Protein AF-A0A803J3W2-F1 (afdb_monomer)

Structure (mmCIF, N/CA/C/O backbone):
data_AF-A0A803J3W2-F1
#
_entry.id   AF-A0A803J3W2-F1
#
loop_
_atom_site.group_PDB
_atom_site.id
_atom_site.type_symbol
_atom_site.label_atom_id
_atom_site.label_alt_id
_atom_site.label_comp_id
_atom_site.label_asym_id
_atom_site.label_entity_id
_atom_site.label_seq_id
_atom_site.pdbx_PDB_ins_code
_atom_site.Cartn_x
_atom_site.Cartn_y
_atom_site.Cartn_z
_atom_site.occupancy
_atom_site.B_iso_or_equiv
_atom_site.auth_seq_id
_atom_site.auth_comp_id
_atom_site.auth_asym_id
_atom_site.auth_atom_id
_atom_site.pdbx_PDB_model_num
ATOM 1 N N . MET A 1 1 ? -8.532 -16.297 11.968 1.00 63.97 1 MET A N 1
ATOM 2 C CA . MET A 1 1 ? -8.036 -14.980 12.424 1.00 63.97 1 MET A CA 1
ATOM 3 C C . MET A 1 1 ? -7.631 -14.090 11.245 1.00 63.97 1 MET A C 1
ATOM 5 O O . MET A 1 1 ? -8.146 -12.989 11.144 1.00 63.97 1 MET A O 1
ATOM 9 N N . TRP A 1 2 ? -6.869 -14.602 10.273 1.00 88.69 2 TRP A N 1
ATOM 10 C CA . TRP A 1 2 ? -6.338 -13.840 9.125 1.00 88.69 2 TRP A CA 1
ATOM 11 C C . TRP A 1 2 ? -7.333 -13.394 8.038 1.00 88.69 2 TRP A C 1
ATOM 13 O O . TRP A 1 2 ? -7.058 -12.452 7.306 1.00 88.69 2 TRP A O 1
ATOM 23 N N . LYS A 1 3 ? -8.526 -14.002 7.950 1.00 88.94 3 LYS A N 1
ATOM 24 C CA . LYS A 1 3 ? -9.525 -13.663 6.911 1.00 88.94 3 LYS A CA 1
ATOM 25 C C . LYS A 1 3 ? -10.053 -12.221 6.972 1.00 88.94 3 LYS A C 1
ATOM 27 O O . LYS A 1 3 ? -10.643 -11.748 6.009 1.00 88.94 3 LYS A O 1
ATOM 32 N N . LYS A 1 4 ? -9.878 -11.548 8.113 1.00 91.88 4 LYS A N 1
ATOM 33 C CA . LYS A 1 4 ? -10.316 -10.163 8.349 1.00 91.88 4 LYS A CA 1
ATOM 34 C C . LYS A 1 4 ? -9.152 -9.171 8.375 1.00 91.88 4 LYS A C 1
ATOM 36 O O . LYS A 1 4 ? -9.331 -8.059 8.861 1.00 91.88 4 LYS A O 1
ATOM 41 N N . VAL A 1 5 ? -7.972 -9.586 7.920 1.00 95.56 5 VAL A N 1
ATOM 42 C CA . VAL A 1 5 ? -6.839 -8.680 7.756 1.00 95.56 5 VAL A CA 1
ATOM 43 C C . VAL A 1 5 ? -6.923 -8.053 6.372 1.00 95.56 5 VAL A C 1
ATOM 45 O O . VAL A 1 5 ? -7.124 -8.758 5.380 1.00 95.56 5 VAL A O 1
ATOM 48 N N . LEU A 1 6 ? -6.819 -6.730 6.339 1.00 96.75 6 LEU A N 1
ATOM 49 C CA . LEU A 1 6 ? -6.633 -5.955 5.126 1.00 96.75 6 LEU A CA 1
ATOM 50 C C . LEU A 1 6 ? -5.146 -5.622 5.034 1.00 96.75 6 LEU A C 1
ATOM 52 O O . LEU A 1 6 ? -4.645 -4.807 5.807 1.00 96.75 6 LEU A O 1
ATOM 56 N N . TRP A 1 7 ? -4.463 -6.313 4.133 1.00 97.25 7 TRP A N 1
ATOM 57 C CA . TRP A 1 7 ? -3.047 -6.126 3.844 1.00 97.25 7 TRP A CA 1
ATOM 58 C C . TRP A 1 7 ? -2.889 -4.946 2.908 1.00 97.25 7 TRP A C 1
ATOM 60 O O . TRP A 1 7 ? -3.699 -4.798 1.990 1.00 97.25 7 TRP A O 1
ATOM 70 N N . SER A 1 8 ? -1.870 -4.126 3.123 1.00 97.00 8 SER A N 1
ATOM 71 C CA . SER A 1 8 ? -1.558 -3.014 2.232 1.00 97.00 8 SER A CA 1
ATOM 72 C C . SER A 1 8 ? -0.063 -2.826 2.104 1.00 97.00 8 SER A C 1
ATOM 74 O O . SER A 1 8 ? 0.697 -3.274 2.963 1.00 97.00 8 SER A O 1
ATOM 76 N N . ASP A 1 9 ? 0.334 -2.208 1.001 1.00 96.25 9 ASP A N 1
ATOM 77 C CA . ASP A 1 9 ? 1.717 -1.859 0.720 1.00 96.25 9 ASP A CA 1
ATOM 78 C C . ASP A 1 9 ? 1.795 -0.909 -0.485 1.00 96.25 9 ASP A C 1
ATOM 80 O O . ASP A 1 9 ? 0.830 -0.768 -1.254 1.00 96.25 9 ASP A O 1
ATOM 84 N N . GLU A 1 10 ? 2.959 -0.289 -0.670 1.00 95.06 10 GLU A N 1
ATOM 85 C CA . GLU A 1 10 ? 3.298 0.446 -1.879 1.00 95.06 10 GLU A CA 1
ATOM 86 C C . GLU A 1 10 ? 4.300 -0.309 -2.741 1.00 95.06 10 GLU A C 1
ATOM 88 O O . GLU A 1 10 ? 5.365 -0.720 -2.293 1.00 95.06 10 GLU A O 1
ATOM 93 N N . THR A 1 11 ? 4.043 -0.360 -4.045 1.00 93.12 11 THR A N 1
ATOM 94 C CA . THR A 1 11 ? 5.005 -0.914 -4.990 1.00 93.12 11 THR A CA 1
ATOM 95 C C . THR A 1 11 ? 5.364 0.075 -6.083 1.00 93.12 11 THR A C 1
ATOM 97 O O . THR A 1 11 ? 4.526 0.798 -6.625 1.00 93.12 11 THR A O 1
ATOM 100 N N . LYS A 1 12 ? 6.646 0.084 -6.447 1.00 90.75 12 LYS A N 1
ATOM 101 C CA . LYS A 1 12 ? 7.124 0.740 -7.660 1.00 90.75 12 LYS A CA 1
ATOM 102 C C . LYS A 1 12 ? 7.092 -0.265 -8.808 1.00 90.75 12 LYS A C 1
ATOM 104 O O . LYS A 1 12 ? 7.618 -1.377 -8.687 1.00 90.75 12 LYS A O 1
ATOM 109 N N . MET A 1 13 ? 6.498 0.137 -9.924 1.00 84.94 13 MET A N 1
ATOM 110 C CA . MET A 1 13 ? 6.522 -0.617 -11.170 1.00 84.94 13 MET A CA 1
ATOM 111 C C . MET A 1 13 ? 7.181 0.227 -12.255 1.00 84.94 13 MET A C 1
ATOM 113 O O . MET A 1 13 ? 6.688 1.296 -12.618 1.00 84.94 13 MET A O 1
ATOM 117 N N . ASP A 1 14 ? 8.317 -0.247 -12.752 1.00 82.25 14 ASP A N 1
ATOM 118 C CA . ASP A 1 14 ? 9.014 0.385 -13.866 1.00 82.25 14 ASP A CA 1
ATOM 119 C C . ASP A 1 14 ? 8.297 0.022 -15.178 1.00 82.25 14 ASP A C 1
ATOM 121 O O . ASP A 1 14 ? 7.940 -1.135 -15.396 1.00 82.25 14 ASP A O 1
ATOM 125 N N . LEU A 1 15 ? 8.035 1.016 -16.034 1.00 70.12 15 LEU A N 1
ATOM 126 C CA . LEU A 1 15 ? 7.301 0.817 -17.295 1.00 70.12 15 LEU A CA 1
ATOM 127 C C . LEU A 1 15 ? 8.212 0.276 -18.404 1.00 70.12 15 LEU A C 1
ATOM 129 O O . LEU A 1 15 ? 7.769 -0.489 -19.258 1.00 70.12 15 LEU A O 1
ATOM 133 N N . PHE A 1 16 ? 9.497 0.641 -18.364 1.00 62.06 16 PHE A N 1
ATOM 134 C CA . PHE A 1 16 ? 10.529 0.075 -19.225 1.00 62.06 16 PHE A CA 1
ATOM 135 C C . PHE A 1 16 ? 11.727 -0.340 -18.381 1.00 62.06 16 PHE A C 1
ATOM 137 O O . PHE A 1 16 ? 12.315 0.465 -17.660 1.00 62.06 16 PHE A O 1
ATOM 144 N N . GLY A 1 17 ? 12.086 -1.612 -18.500 1.00 56.50 17 GLY A N 1
ATOM 145 C CA . GLY A 1 17 ? 13.118 -2.239 -17.690 1.00 56.50 17 GLY A CA 1
ATOM 146 C C . GLY A 1 17 ? 12.833 -3.725 -17.587 1.00 56.50 17 GLY A C 1
ATOM 147 O O . GLY A 1 17 ? 12.184 -4.186 -16.655 1.00 56.50 17 GLY A O 1
ATOM 148 N N . LEU A 1 18 ? 13.292 -4.494 -18.574 1.00 54.69 18 LEU A N 1
ATOM 149 C CA . LEU A 1 18 ? 13.268 -5.949 -18.485 1.00 54.69 18 LEU A CA 1
ATOM 150 C C . LEU A 1 18 ? 14.246 -6.386 -17.384 1.00 54.69 18 LEU A C 1
ATOM 152 O O . LEU A 1 18 ? 15.406 -6.667 -17.659 1.00 54.69 18 LEU A O 1
ATOM 156 N N . ASN A 1 19 ? 13.763 -6.531 -16.150 1.00 53.31 19 ASN A N 1
ATOM 157 C CA . ASN A 1 19 ? 14.416 -7.398 -15.161 1.00 53.31 19 ASN A CA 1
ATOM 158 C C . ASN A 1 19 ? 14.152 -8.889 -15.452 1.00 53.31 19 ASN A C 1
ATOM 160 O O . ASN A 1 19 ? 14.532 -9.765 -14.678 1.00 53.31 19 ASN A O 1
ATOM 164 N N . ALA A 1 20 ? 13.514 -9.210 -16.582 1.00 56.03 20 ALA A N 1
ATOM 165 C CA . ALA A 1 20 ? 13.419 -10.570 -17.077 1.00 56.03 20 ALA A CA 1
ATOM 166 C C . ALA A 1 20 ? 14.694 -10.920 -17.858 1.00 56.03 20 ALA A C 1
ATOM 168 O O . ALA A 1 20 ? 14.913 -10.429 -18.968 1.00 56.03 20 ALA A O 1
ATOM 169 N N . LYS A 1 21 ? 15.525 -11.808 -17.296 1.00 58.72 21 LYS A N 1
ATOM 170 C CA . LYS A 1 21 ? 16.616 -12.452 -18.039 1.00 58.72 21 LYS A CA 1
ATOM 171 C C . LYS A 1 21 ? 16.013 -13.196 -19.235 1.00 58.72 21 LYS A C 1
ATOM 173 O O . LYS A 1 21 ? 15.310 -14.188 -19.055 1.00 58.72 21 LYS A O 1
ATOM 178 N N . ARG A 1 22 ? 16.275 -12.722 -20.454 1.00 61.31 22 ARG A N 1
ATOM 179 C CA . ARG A 1 22 ? 15.941 -13.447 -21.686 1.00 61.31 22 ARG A CA 1
ATOM 180 C C . ARG A 1 22 ? 17.157 -14.246 -22.129 1.00 61.31 22 ARG A C 1
ATOM 182 O O . ARG A 1 22 ? 18.242 -13.695 -22.281 1.00 61.31 22 ARG A O 1
ATOM 189 N N . TYR A 1 23 ? 16.959 -15.540 -22.339 1.00 67.38 23 TYR A N 1
ATOM 190 C CA . TYR A 1 23 ? 17.968 -16.400 -22.941 1.00 67.38 23 TYR A CA 1
ATOM 191 C C . TYR A 1 23 ? 17.961 -16.196 -24.461 1.00 67.38 23 TYR A C 1
ATOM 193 O O . TYR A 1 23 ? 16.895 -16.134 -25.076 1.00 67.38 23 TYR A O 1
ATOM 201 N N . VAL A 1 24 ? 19.147 -16.062 -25.054 1.00 68.81 24 VAL A N 1
ATOM 202 C CA . VAL A 1 24 ? 19.355 -15.876 -26.497 1.00 68.81 24 VAL A CA 1
ATOM 203 C C . VAL A 1 24 ? 20.374 -16.911 -26.960 1.00 68.81 24 VAL A C 1
ATOM 205 O O . VAL A 1 24 ? 21.432 -17.053 -26.345 1.00 68.81 24 VAL A O 1
ATOM 208 N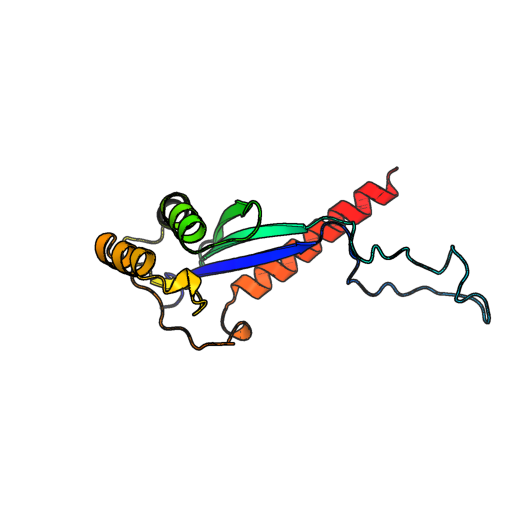 N . TRP A 1 25 ? 20.066 -17.622 -28.042 1.00 77.81 25 TRP A N 1
ATOM 209 C CA . TRP A 1 25 ? 21.008 -18.514 -28.715 1.00 77.81 25 TRP A CA 1
ATOM 210 C C . TRP A 1 25 ? 21.822 -17.700 -29.723 1.00 77.81 25 TRP A C 1
ATOM 212 O O . TRP A 1 25 ? 21.243 -16.950 -30.506 1.00 77.81 25 TRP A O 1
ATOM 222 N N . ARG A 1 26 ? 23.154 -17.824 -29.700 1.00 79.12 26 ARG A N 1
ATOM 223 C CA . ARG A 1 26 ? 24.055 -17.072 -30.589 1.00 79.12 26 ARG A CA 1
ATOM 224 C C . ARG A 1 26 ? 25.257 -17.908 -31.016 1.00 79.12 26 ARG A C 1
ATOM 226 O O . ARG A 1 26 ? 25.647 -18.836 -30.310 1.00 79.12 26 ARG A O 1
ATOM 233 N N . LYS A 1 27 ? 25.874 -17.544 -32.140 1.00 80.88 27 LYS A N 1
ATOM 234 C CA . LYS A 1 27 ? 27.140 -18.140 -32.599 1.00 80.88 27 LYS A CA 1
ATOM 235 C C . LYS A 1 27 ? 28.328 -17.554 -31.823 1.00 80.88 27 LYS A C 1
ATOM 237 O O . LYS A 1 27 ? 28.250 -16.438 -31.301 1.00 80.88 27 LYS A O 1
ATOM 242 N N . THR A 1 28 ? 29.440 -18.283 -31.752 1.00 79.69 28 THR A N 1
ATOM 243 C CA . THR A 1 28 ? 30.687 -17.806 -31.124 1.00 79.69 28 THR A CA 1
ATOM 244 C C . THR A 1 28 ? 31.101 -16.446 -31.708 1.00 79.69 28 THR A C 1
ATOM 246 O O . THR A 1 28 ? 30.947 -16.220 -32.903 1.00 79.69 28 THR A O 1
ATOM 249 N N . ASN A 1 29 ? 31.587 -15.530 -30.863 1.00 80.12 29 ASN A N 1
ATOM 250 C CA . ASN A 1 29 ? 32.003 -14.155 -31.206 1.00 80.12 29 ASN A CA 1
ATOM 251 C C . ASN A 1 29 ? 30.911 -13.159 -31.653 1.00 80.12 29 ASN A C 1
ATOM 253 O O . ASN A 1 29 ? 31.243 -12.036 -32.006 1.00 80.12 29 ASN A O 1
ATOM 257 N N . THR A 1 30 ? 29.618 -13.488 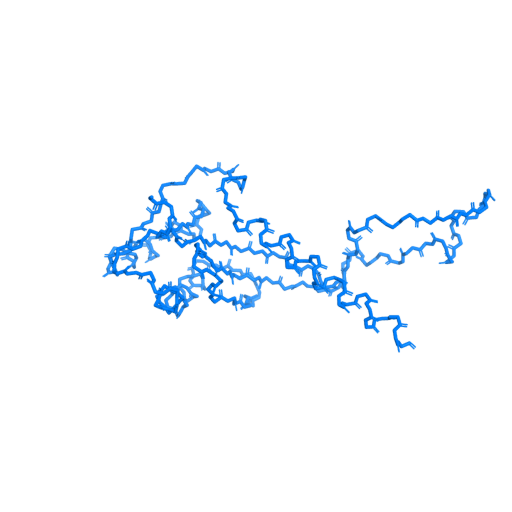-31.557 1.00 80.12 30 THR A N 1
ATOM 258 C CA . THR A 1 30 ? 28.522 -12.556 -31.937 1.00 80.12 30 THR A CA 1
ATOM 259 C C . THR A 1 30 ? 27.852 -11.854 -30.745 1.00 80.12 30 THR A C 1
ATOM 261 O O . THR A 1 30 ? 26.806 -11.228 -30.874 1.00 80.12 30 THR A O 1
ATOM 264 N N . ALA A 1 31 ? 28.443 -11.930 -29.547 1.00 74.06 31 ALA A N 1
ATOM 265 C CA . ALA A 1 31 ? 27.799 -11.517 -28.292 1.00 74.06 31 ALA A CA 1
ATOM 266 C C . ALA A 1 31 ? 27.308 -10.058 -28.247 1.00 74.06 31 ALA A C 1
ATOM 268 O O . ALA A 1 31 ? 26.365 -9.768 -27.516 1.00 74.06 31 ALA A O 1
ATOM 269 N N . HIS A 1 32 ? 27.930 -9.163 -29.016 1.00 78.12 32 HIS A N 1
ATOM 270 C CA . HIS A 1 32 ? 27.628 -7.730 -29.018 1.00 78.12 32 HIS A CA 1
ATOM 271 C C . HIS A 1 32 ? 26.840 -7.262 -30.246 1.00 78.12 32 HIS A C 1
ATOM 273 O O . HIS A 1 32 ? 26.622 -6.063 -30.399 1.00 78.12 32 HIS A O 1
ATOM 279 N N . HIS A 1 33 ? 26.410 -8.173 -31.123 1.00 77.75 33 HIS A N 1
ATOM 280 C CA . HIS A 1 33 ? 25.572 -7.787 -32.254 1.00 77.75 33 HIS A CA 1
ATOM 281 C C . HIS A 1 33 ? 24.217 -7.250 -31.762 1.00 77.75 33 HIS A C 1
ATOM 283 O O . HIS A 1 33 ? 23.673 -7.708 -30.752 1.00 77.75 33 HIS A O 1
ATOM 289 N N . SER A 1 34 ? 23.647 -6.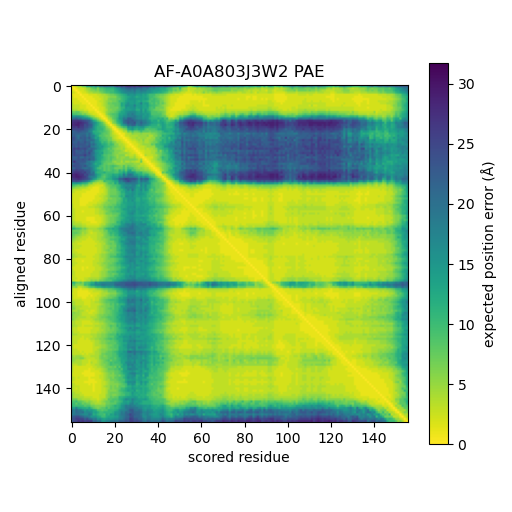285 -32.485 1.00 69.62 34 SER A N 1
ATOM 290 C CA . SER A 1 34 ? 22.355 -5.664 -32.149 1.00 69.62 34 SER A CA 1
ATOM 291 C C . SER A 1 34 ? 21.203 -6.678 -32.099 1.00 69.62 34 SER A C 1
ATOM 293 O O . SER A 1 34 ? 20.314 -6.563 -31.266 1.00 69.62 34 SER A O 1
ATOM 295 N N . GLU A 1 35 ? 21.271 -7.731 -32.911 1.00 72.19 35 GLU A N 1
ATOM 296 C CA . GLU A 1 35 ? 20.363 -8.892 -32.918 1.00 72.19 35 GLU A CA 1
ATOM 297 C C . GLU A 1 35 ? 20.445 -9.775 -31.651 1.00 72.19 35 GLU A C 1
ATOM 299 O O . GLU A 1 35 ? 19.582 -10.623 -31.415 1.00 72.19 35 GLU A O 1
ATOM 304 N N . HIS A 1 36 ? 21.479 -9.597 -30.820 1.00 72.94 36 HIS A N 1
ATOM 305 C CA . HIS A 1 36 ? 21.752 -10.399 -29.619 1.00 72.94 36 HIS A CA 1
ATOM 306 C C . HIS A 1 36 ? 21.846 -9.568 -28.336 1.00 72.94 36 HIS A C 1
ATOM 308 O O . HIS A 1 36 ? 22.093 -10.113 -27.257 1.00 72.94 36 HIS A O 1
ATOM 314 N N . THR A 1 37 ? 21.617 -8.260 -28.436 1.00 66.81 37 THR A N 1
ATOM 315 C CA . THR A 1 37 ? 21.611 -7.333 -27.307 1.00 66.81 37 THR A CA 1
ATOM 316 C C . THR A 1 37 ? 20.219 -6.735 -27.142 1.00 66.81 37 THR A C 1
ATOM 318 O O . THR A 1 37 ? 19.503 -6.486 -28.107 1.00 66.81 37 THR A O 1
ATOM 321 N N . ILE A 1 38 ? 19.795 -6.542 -25.894 1.00 62.56 38 ILE A N 1
ATOM 322 C CA . ILE A 1 38 ? 18.544 -5.848 -25.585 1.00 62.56 38 ILE A CA 1
ATOM 323 C C . ILE A 1 38 ? 18.929 -4.449 -25.111 1.00 62.56 38 ILE A C 1
ATOM 325 O O . ILE A 1 38 ? 19.670 -4.346 -24.129 1.00 62.56 38 ILE A O 1
ATOM 329 N N . PRO A 1 39 ? 18.444 -3.380 -25.761 1.00 61.94 39 PRO A N 1
ATOM 330 C CA . PRO A 1 39 ? 18.667 -2.027 -25.280 1.00 61.94 39 PRO A CA 1
ATOM 331 C C . PRO A 1 39 ? 18.121 -1.880 -23.856 1.00 61.94 39 PRO A C 1
ATOM 333 O O . PRO A 1 39 ? 16.936 -2.100 -23.604 1.00 61.94 39 PRO A O 1
ATOM 336 N N . THR A 1 40 ? 18.983 -1.514 -22.910 1.00 57.41 40 THR A N 1
ATOM 337 C CA . THR A 1 40 ? 18.578 -1.189 -21.538 1.00 57.41 40 THR A CA 1
ATOM 338 C C . THR A 1 40 ? 18.507 0.319 -21.375 1.00 57.41 40 THR A C 1
ATOM 340 O O . THR A 1 40 ? 19.516 1.007 -21.546 1.00 57.41 40 THR A O 1
ATOM 343 N N . VAL A 1 41 ? 17.349 0.844 -20.981 1.00 57.88 41 VAL A N 1
ATOM 344 C CA . VAL A 1 41 ? 17.246 2.237 -20.539 1.00 57.88 41 VAL A CA 1
ATOM 345 C C . VAL A 1 41 ? 17.785 2.338 -19.116 1.00 57.88 41 VAL A C 1
ATOM 347 O O . VAL A 1 41 ? 17.196 1.807 -18.181 1.00 57.88 41 VAL A O 1
ATOM 350 N N . LYS A 1 42 ? 18.933 3.001 -18.939 1.00 53.25 42 LYS A N 1
ATOM 351 C CA . LYS A 1 42 ? 19.533 3.171 -17.607 1.00 53.25 42 LYS A CA 1
ATOM 352 C C . LYS A 1 42 ? 18.769 4.156 -16.719 1.00 53.25 42 LYS A C 1
ATOM 354 O O . LYS A 1 42 ? 18.959 4.058 -15.522 1.00 53.25 42 LYS A O 1
ATOM 359 N N . ASN A 1 43 ? 17.944 5.055 -17.282 1.00 47.09 43 ASN A N 1
ATOM 360 C CA . ASN A 1 43 ? 17.115 6.046 -16.565 1.00 47.09 43 ASN A CA 1
ATOM 361 C C . ASN A 1 43 ? 16.111 6.754 -17.513 1.00 47.09 43 ASN A C 1
ATOM 363 O O . ASN A 1 43 ? 16.216 7.954 -17.741 1.00 47.09 43 ASN A O 1
ATOM 367 N N . GLY A 1 44 ? 15.160 6.035 -18.123 1.00 52.84 44 GLY A N 1
ATOM 368 C CA . GLY A 1 44 ? 14.274 6.669 -19.125 1.00 52.84 44 GLY A CA 1
ATOM 369 C C . GLY A 1 44 ? 12.904 6.039 -19.355 1.00 52.84 44 GLY A C 1
ATOM 370 O O . GLY A 1 44 ? 12.126 6.574 -20.132 1.00 52.84 44 GLY A O 1
ATOM 371 N N . GLY A 1 45 ? 12.585 4.931 -18.684 1.00 63.34 45 GLY A N 1
ATOM 372 C CA . GLY A 1 45 ? 11.300 4.251 -18.862 1.00 63.34 45 GLY A CA 1
ATOM 373 C C . GLY A 1 45 ? 10.114 4.919 -18.178 1.00 63.34 45 GLY A C 1
ATOM 374 O O . GLY A 1 45 ? 8.967 4.646 -18.505 1.00 63.34 45 GLY A O 1
ATOM 375 N N . GLY A 1 46 ? 10.371 5.767 -17.186 1.00 74.94 46 GLY A N 1
ATOM 376 C CA . GLY A 1 46 ? 9.337 6.143 -16.235 1.00 74.94 46 GLY A CA 1
ATOM 377 C C . GLY A 1 46 ? 8.919 4.962 -15.352 1.00 74.94 46 GLY A C 1
ATOM 378 O O . GLY A 1 46 ? 9.118 3.783 -15.652 1.00 74.94 46 GLY A O 1
ATOM 379 N N . SER A 1 47 ? 8.354 5.299 -14.206 1.00 82.50 47 SER A N 1
ATOM 380 C CA . SER A 1 47 ? 7.863 4.330 -13.240 1.00 82.50 47 SER A CA 1
ATOM 381 C C . SER A 1 47 ? 6.610 4.871 -12.600 1.00 82.50 47 SER A C 1
ATOM 383 O O . SER A 1 47 ? 6.535 6.072 -12.332 1.00 82.50 47 SER A O 1
ATOM 385 N N . ILE A 1 48 ? 5.673 3.986 -12.300 1.00 89.06 48 ILE A N 1
ATOM 386 C CA . ILE A 1 48 ? 4.500 4.335 -11.511 1.00 89.06 48 ILE A CA 1
ATOM 387 C C . ILE A 1 48 ? 4.677 3.803 -10.094 1.00 89.06 48 ILE A C 1
ATOM 389 O O . ILE A 1 48 ? 5.170 2.692 -9.887 1.00 89.06 48 ILE A O 1
ATOM 393 N N . MET A 1 49 ? 4.304 4.622 -9.119 1.00 93.06 49 MET A N 1
ATOM 394 C CA . MET A 1 49 ? 4.153 4.194 -7.736 1.00 93.06 49 MET A CA 1
ATOM 395 C C . MET A 1 49 ? 2.680 3.878 -7.513 1.00 93.06 49 MET A C 1
ATOM 397 O O . MET A 1 49 ? 1.808 4.650 -7.915 1.00 93.06 49 MET A O 1
ATOM 401 N N . LEU A 1 50 ? 2.410 2.724 -6.923 1.00 95.12 50 LEU A N 1
ATOM 402 C CA . LEU A 1 50 ? 1.067 2.244 -6.642 1.00 95.12 50 LEU A CA 1
ATOM 403 C C . LEU A 1 50 ? 0.952 1.987 -5.147 1.00 95.12 50 LEU A C 1
ATOM 405 O O . LEU A 1 50 ? 1.832 1.352 -4.578 1.00 95.12 50 LEU A O 1
ATOM 409 N N . TRP A 1 51 ? -0.139 2.437 -4.544 1.00 96.88 51 TRP A N 1
ATOM 410 C CA . TRP A 1 51 ? -0.616 1.929 -3.264 1.00 96.88 51 TRP A CA 1
ATOM 411 C C . TRP A 1 51 ? -1.752 0.953 -3.542 1.00 96.88 51 TRP A C 1
ATOM 413 O O . TRP A 1 51 ? -2.606 1.216 -4.393 1.00 96.88 51 TRP A O 1
ATOM 423 N N . GLY A 1 52 ? -1.800 -0.165 -2.833 1.00 97.19 52 GLY A N 1
ATOM 424 C CA . GLY A 1 52 ? -2.951 -1.050 -2.920 1.00 97.19 52 GLY A CA 1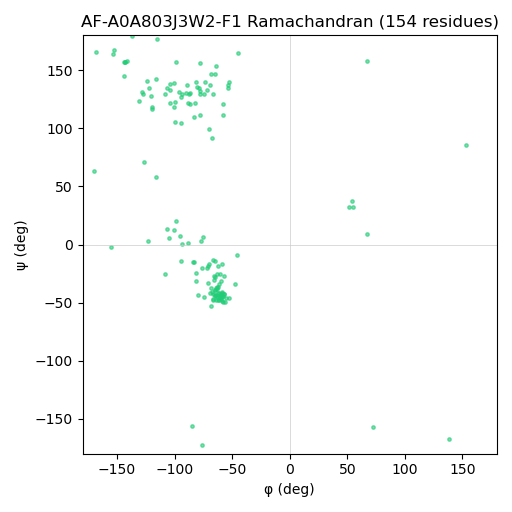
ATOM 425 C C . GLY A 1 52 ? -3.167 -1.848 -1.658 1.00 97.19 52 GLY A C 1
ATOM 426 O O . GLY A 1 52 ? -2.317 -1.910 -0.771 1.00 97.19 52 GLY A O 1
ATOM 427 N N . CYS A 1 53 ? -4.336 -2.471 -1.592 1.00 97.44 53 CYS A N 1
ATOM 428 C CA . CYS A 1 53 ? -4.682 -3.351 -0.494 1.00 97.44 53 CYS A CA 1
ATOM 429 C C . CYS A 1 53 ? -5.468 -4.571 -0.965 1.00 97.44 53 CYS A C 1
ATOM 431 O O . CYS A 1 53 ? -6.090 -4.568 -2.029 1.00 97.44 53 CYS A O 1
ATOM 433 N N . PHE A 1 54 ? -5.450 -5.636 -0.170 1.00 97.25 54 PHE A N 1
ATOM 434 C CA . PHE A 1 54 ? -6.241 -6.832 -0.434 1.00 97.25 54 PHE A CA 1
ATOM 435 C C . PHE A 1 54 ? -6.560 -7.591 0.858 1.00 97.25 54 PHE A C 1
ATOM 437 O O . PHE A 1 54 ? -5.952 -7.386 1.909 1.00 97.25 54 PHE A O 1
ATOM 444 N N . SER A 1 55 ? -7.532 -8.491 0.782 1.00 96.06 55 SER A N 1
ATOM 445 C CA . SER A 1 55 ? -7.867 -9.417 1.862 1.00 96.06 55 SER A CA 1
ATOM 446 C C . SER A 1 55 ? -8.113 -10.815 1.304 1.00 96.06 55 SER A C 1
ATOM 448 O O . SER A 1 55 ? -8.119 -11.029 0.095 1.00 96.06 55 SER A O 1
ATOM 450 N N . SER A 1 56 ? -8.426 -11.773 2.180 1.00 94.56 56 SER A N 1
ATOM 451 C CA . SER A 1 56 ? -8.842 -13.112 1.737 1.00 94.56 56 SER A CA 1
ATOM 452 C C . SER A 1 56 ? -10.096 -13.130 0.847 1.00 94.56 56 SER A C 1
ATOM 454 O O . SER A 1 56 ? -10.348 -14.135 0.192 1.00 94.56 56 SER A O 1
ATOM 456 N N . ALA A 1 57 ? -10.884 -12.048 0.831 1.00 94.31 57 ALA A N 1
ATOM 457 C CA . ALA A 1 57 ? -12.060 -11.919 -0.027 1.00 94.31 57 ALA A CA 1
ATOM 458 C C . ALA A 1 57 ? -11.729 -11.438 -1.453 1.00 94.31 57 ALA A C 1
ATOM 460 O O . ALA A 1 57 ? -12.584 -11.542 -2.328 1.00 94.31 57 ALA A O 1
ATOM 461 N N . GLY A 1 58 ? -10.523 -10.912 -1.689 1.00 95.06 58 GLY A N 1
ATOM 462 C CA . GLY A 1 58 ? -10.112 -10.362 -2.979 1.00 95.06 58 GLY A CA 1
ATOM 463 C C . GLY A 1 58 ? -9.312 -9.067 -2.854 1.00 95.06 58 GLY A C 1
ATOM 464 O O . GLY A 1 58 ? -8.864 -8.684 -1.769 1.00 95.06 58 GLY A O 1
ATOM 465 N N . THR A 1 59 ? -9.143 -8.390 -3.987 1.00 96.56 59 THR A N 1
ATOM 466 C CA . THR A 1 59 ? -8.414 -7.123 -4.115 1.00 96.56 59 THR A CA 1
ATOM 467 C C . THR A 1 59 ? -9.271 -5.935 -3.691 1.00 96.56 59 THR A C 1
ATOM 469 O O . THR A 1 59 ? -10.436 -5.839 -4.075 1.00 96.56 59 THR A O 1
ATOM 472 N N . GLY A 1 60 ? -8.688 -5.027 -2.913 1.00 96.25 60 GLY A N 1
ATOM 473 C CA . GLY A 1 60 ? -9.254 -3.712 -2.629 1.00 96.25 60 GLY A CA 1
ATOM 474 C C . GLY A 1 60 ? -8.893 -2.703 -3.719 1.00 96.25 60 GLY A C 1
ATOM 475 O O . GLY A 1 60 ? -8.607 -3.070 -4.861 1.00 96.25 60 GLY A O 1
ATOM 476 N N . LYS A 1 61 ? -8.905 -1.415 -3.367 1.00 96.94 61 LYS A N 1
ATOM 477 C CA . LYS A 1 61 ? -8.538 -0.339 -4.294 1.00 96.94 61 LYS A CA 1
ATOM 478 C C . LYS A 1 61 ? -7.042 -0.391 -4.630 1.00 96.94 61 LYS A C 1
ATOM 480 O O . LYS A 1 61 ? -6.213 -0.734 -3.786 1.00 96.94 61 LYS A O 1
ATOM 485 N N . LEU A 1 62 ? -6.725 -0.006 -5.865 1.00 96.62 62 LEU A N 1
ATOM 486 C CA . LEU A 1 62 ? -5.372 0.199 -6.377 1.00 96.62 62 LEU A CA 1
ATOM 487 C C . LEU A 1 62 ? -5.258 1.656 -6.827 1.00 96.62 62 LEU A C 1
ATOM 489 O O . LEU A 1 62 ? -5.995 2.091 -7.710 1.00 96.62 62 LEU A O 1
ATOM 493 N N . VAL A 1 63 ? -4.356 2.406 -6.206 1.00 96.38 63 VAL A N 1
ATOM 494 C CA . VAL A 1 63 ? -4.253 3.860 -6.340 1.00 96.38 63 VAL A CA 1
ATOM 495 C C . VAL A 1 63 ? -2.883 4.217 -6.883 1.00 96.38 63 VAL A C 1
ATOM 497 O O . VAL A 1 63 ? -1.856 3.810 -6.341 1.00 96.38 63 VAL A O 1
ATOM 500 N N . ARG A 1 64 ? -2.855 5.007 -7.954 1.00 94.75 64 ARG A N 1
ATOM 501 C CA . ARG A 1 64 ? -1.617 5.604 -8.448 1.00 94.75 64 ARG A CA 1
ATOM 502 C C . ARG A 1 64 ? -1.200 6.746 -7.528 1.00 94.75 64 ARG A C 1
ATOM 504 O O . ARG A 1 64 ? -1.990 7.643 -7.259 1.00 94.75 64 ARG A O 1
ATOM 511 N N . VAL A 1 65 ? 0.055 6.726 -7.097 1.00 93.38 65 VAL A N 1
ATOM 512 C CA . VAL A 1 65 ? 0.656 7.785 -6.288 1.00 93.38 65 VAL A CA 1
ATOM 513 C C . VAL A 1 65 ? 1.497 8.679 -7.187 1.00 93.38 65 VAL A C 1
ATOM 515 O O . VAL A 1 65 ? 2.469 8.231 -7.799 1.00 93.38 65 VAL A O 1
ATOM 518 N N . ASP A 1 66 ? 1.129 9.956 -7.262 1.00 88.88 66 ASP A N 1
ATOM 519 C CA . ASP A 1 66 ? 1.868 10.927 -8.060 1.00 88.88 66 ASP A CA 1
ATOM 520 C C . ASP A 1 66 ? 3.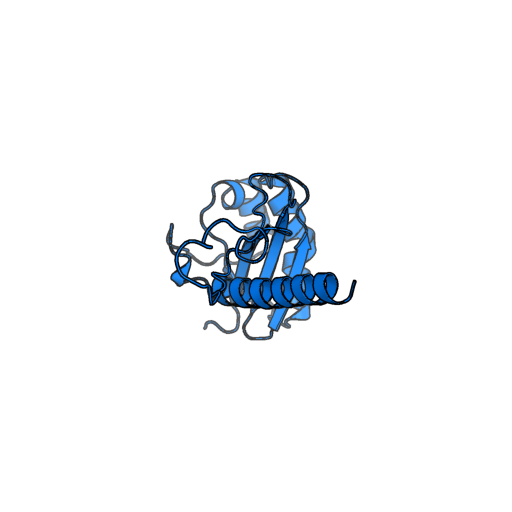034 11.544 -7.272 1.00 88.88 66 ASP A C 1
ATOM 522 O O . ASP A 1 66 ? 2.881 12.185 -6.220 1.00 88.88 66 ASP A O 1
ATOM 526 N N . GLY A 1 67 ? 4.234 11.358 -7.825 1.00 86.94 67 GLY A N 1
ATOM 527 C CA . GLY A 1 67 ? 5.494 11.813 -7.246 1.00 86.94 67 GLY A CA 1
ATOM 528 C C . GLY A 1 67 ? 5.918 11.007 -6.016 1.00 86.94 67 GLY A C 1
ATOM 529 O O . GLY A 1 67 ? 5.533 9.856 -5.828 1.00 86.94 67 GLY A O 1
ATOM 530 N N . LYS A 1 68 ? 6.749 11.618 -5.165 1.00 86.38 68 LYS A N 1
ATOM 531 C CA . LYS A 1 68 ? 7.163 11.006 -3.898 1.00 86.38 68 LYS A CA 1
ATOM 532 C C . LYS A 1 68 ? 5.989 11.012 -2.915 1.00 86.38 68 LYS A C 1
ATOM 534 O O . LYS A 1 68 ? 5.330 12.045 -2.750 1.00 86.38 68 LYS A O 1
ATOM 539 N N . MET A 1 69 ? 5.751 9.871 -2.271 1.00 89.25 69 MET A N 1
ATOM 540 C CA . MET A 1 69 ? 4.774 9.760 -1.193 1.00 89.25 69 MET A CA 1
ATOM 541 C C . MET A 1 69 ? 5.347 10.330 0.106 1.00 89.25 69 MET A C 1
ATOM 543 O O . MET A 1 69 ? 6.452 9.973 0.515 1.00 89.25 69 MET A O 1
ATOM 547 N N . ASP A 1 70 ? 4.583 11.206 0.749 1.00 91.25 70 ASP A N 1
ATOM 548 C CA . ASP A 1 70 ? 4.828 11.684 2.108 1.00 91.25 70 ASP A CA 1
ATOM 549 C C . ASP A 1 70 ? 3.692 11.224 3.040 1.00 91.25 70 ASP A C 1
ATOM 551 O O . ASP A 1 70 ? 2.722 10.597 2.605 1.00 91.25 70 ASP A O 1
ATOM 555 N N . GLY A 1 71 ? 3.806 11.522 4.336 1.00 90.56 71 GLY A N 1
ATOM 556 C CA . GLY A 1 71 ? 2.797 11.117 5.319 1.00 90.56 71 GLY A CA 1
ATOM 557 C C . GLY A 1 71 ? 1.422 11.763 5.108 1.00 90.56 71 GLY A C 1
ATOM 558 O O . GLY A 1 71 ? 0.408 11.155 5.449 1.00 90.56 71 GLY A O 1
ATOM 559 N N . ALA A 1 72 ? 1.357 12.966 4.526 1.00 91.56 72 ALA A N 1
ATOM 560 C CA . ALA A 1 72 ? 0.092 13.657 4.280 1.00 91.56 72 ALA A CA 1
ATOM 561 C C . ALA A 1 72 ? -0.664 13.018 3.108 1.00 91.56 72 ALA A C 1
ATOM 563 O O . ALA A 1 72 ? -1.854 12.727 3.238 1.00 91.56 72 ALA A O 1
ATOM 564 N N . LYS A 1 73 ? 0.042 12.732 2.006 1.00 92.94 73 LYS A N 1
ATOM 565 C CA . LYS A 1 73 ? -0.487 11.974 0.865 1.00 92.94 73 LYS A CA 1
ATOM 566 C C . LYS A 1 73 ? -0.907 10.570 1.277 1.00 92.94 73 LYS A C 1
ATOM 568 O O . LYS A 1 73 ? -1.992 10.139 0.907 1.00 92.94 73 LYS A O 1
ATOM 573 N N . TYR A 1 74 ? -0.088 9.889 2.079 1.00 94.00 74 TYR A N 1
ATOM 574 C CA . TYR A 1 74 ? -0.430 8.568 2.602 1.00 94.00 74 TYR A CA 1
ATOM 575 C C . TYR A 1 74 ? -1.755 8.598 3.372 1.00 94.00 74 TYR A C 1
ATOM 577 O O . TYR A 1 74 ? -2.666 7.829 3.075 1.00 94.00 74 TYR A O 1
ATOM 585 N N . ARG A 1 75 ? -1.916 9.547 4.304 1.00 93.69 75 ARG A N 1
ATOM 586 C CA . ARG A 1 75 ? -3.172 9.706 5.047 1.00 93.69 75 ARG A CA 1
ATOM 587 C C . ARG A 1 75 ? -4.363 9.988 4.126 1.00 93.69 75 ARG A C 1
ATOM 589 O O . ARG A 1 75 ? -5.414 9.399 4.342 1.00 93.69 75 ARG A O 1
ATOM 596 N N . ALA A 1 76 ? -4.206 10.847 3.117 1.00 94.31 76 ALA A N 1
ATOM 597 C CA . ALA A 1 76 ? -5.274 11.141 2.158 1.00 94.31 76 ALA A CA 1
ATOM 598 C C . ALA A 1 76 ? -5.711 9.883 1.385 1.00 94.31 76 ALA A C 1
ATOM 600 O O . ALA A 1 76 ? -6.901 9.584 1.310 1.00 94.31 76 ALA A O 1
ATOM 601 N N . ILE A 1 77 ? -4.748 9.082 0.912 1.00 95.06 77 ILE A N 1
ATOM 602 C CA . ILE A 1 77 ? -5.025 7.802 0.245 1.00 95.06 77 ILE A CA 1
ATOM 603 C C . ILE A 1 77 ? -5.806 6.869 1.174 1.00 95.06 77 ILE A C 1
ATOM 605 O O . ILE A 1 77 ? -6.798 6.278 0.745 1.00 95.06 77 ILE A O 1
ATOM 609 N N . LEU A 1 78 ? -5.407 6.753 2.446 1.00 95.00 78 LEU A N 1
ATOM 610 C CA . LEU A 1 78 ? -6.133 5.932 3.416 1.00 95.00 78 LEU A CA 1
ATOM 611 C C . LEU A 1 78 ? -7.547 6.459 3.688 1.00 95.00 78 LEU A C 1
ATOM 613 O O . LEU A 1 78 ? -8.487 5.669 3.755 1.00 95.00 78 LEU A O 1
ATOM 617 N N . GLU A 1 79 ? -7.713 7.771 3.845 1.00 93.81 79 GLU A N 1
ATOM 618 C CA . GLU A 1 79 ? -9.009 8.403 4.109 1.00 93.81 79 GLU A CA 1
ATOM 619 C C . GLU A 1 79 ? -10.026 8.115 3.002 1.00 93.81 79 GLU A C 1
ATOM 621 O O . GLU A 1 79 ? -11.179 7.794 3.303 1.00 93.81 79 GLU A O 1
ATOM 626 N N . GLU A 1 80 ? -9.583 8.163 1.748 1.00 94.25 80 GLU A N 1
ATOM 627 C CA . GLU A 1 80 ? -10.421 7.917 0.576 1.00 94.25 80 GLU A CA 1
ATOM 628 C C . GLU A 1 80 ? -10.649 6.420 0.324 1.00 94.25 80 GLU A C 1
ATOM 630 O O . GLU A 1 80 ? -11.772 5.997 0.061 1.00 94.25 80 GLU A O 1
ATOM 635 N N . ASN A 1 81 ? -9.605 5.591 0.440 1.00 95.75 81 ASN A N 1
ATOM 636 C CA . ASN A 1 81 ? -9.622 4.245 -0.142 1.00 95.75 81 ASN A CA 1
ATOM 637 C C . ASN A 1 81 ? -9.727 3.113 0.884 1.00 95.75 81 ASN A C 1
ATOM 639 O O . ASN A 1 81 ? -10.199 2.025 0.542 1.00 95.75 81 ASN A O 1
ATOM 643 N N . LEU A 1 82 ? -9.296 3.317 2.134 1.00 94.50 82 LEU A N 1
ATOM 644 C CA . LEU A 1 82 ? -9.183 2.229 3.111 1.00 94.50 82 LEU A CA 1
ATOM 645 C C . LEU A 1 82 ? -10.552 1.680 3.522 1.00 94.50 82 LEU A C 1
ATOM 647 O O . LEU A 1 82 ? -10.801 0.474 3.460 1.00 94.50 82 LEU A O 1
ATOM 651 N N . LEU A 1 83 ? -11.446 2.571 3.959 1.00 92.88 83 LEU A N 1
ATOM 652 C CA . LEU A 1 83 ? -12.777 2.184 4.431 1.00 92.88 83 LEU A CA 1
ATOM 653 C C . LEU A 1 83 ? -13.674 1.727 3.280 1.00 92.88 83 LEU A C 1
ATOM 655 O O . LEU A 1 83 ? -14.481 0.816 3.469 1.00 92.88 83 LEU A O 1
ATOM 659 N N . GLU A 1 84 ? -13.510 2.318 2.094 1.00 94.00 84 GLU A N 1
ATOM 660 C CA . GLU A 1 84 ? -14.209 1.872 0.890 1.00 94.00 84 GLU A CA 1
ATOM 661 C C . GLU A 1 84 ? -13.769 0.453 0.505 1.00 94.00 84 GLU A C 1
ATOM 663 O O . GLU A 1 84 ? -14.616 -0.427 0.377 1.00 94.00 84 GLU A O 1
ATOM 668 N N . SER A 1 85 ? -12.459 0.178 0.483 1.00 95.69 85 SER A N 1
ATOM 669 C CA . SER A 1 85 ? -11.930 -1.173 0.233 1.00 95.69 85 SER A CA 1
ATOM 670 C C . SER A 1 85 ? -12.448 -2.191 1.247 1.00 95.69 85 SER A C 1
ATOM 672 O O . SER A 1 85 ? -12.861 -3.290 0.878 1.00 95.69 85 SER A O 1
ATOM 674 N N . ALA A 1 86 ? -12.469 -1.839 2.536 1.00 94.00 86 ALA A N 1
ATOM 675 C CA . ALA A 1 86 ? -12.992 -2.725 3.572 1.00 94.00 86 ALA A CA 1
ATOM 676 C C . ALA A 1 86 ? -14.489 -3.024 3.378 1.00 94.00 86 ALA A C 1
ATOM 678 O O . ALA A 1 86 ? -14.926 -4.163 3.579 1.00 94.00 86 ALA A O 1
ATOM 679 N N . LYS A 1 87 ? -15.271 -2.022 2.959 1.00 93.38 87 LYS A N 1
ATOM 680 C CA . LYS A 1 87 ? -16.697 -2.170 2.650 1.00 93.38 87 LYS A CA 1
ATOM 681 C C . LYS A 1 87 ? -16.913 -3.066 1.429 1.00 93.38 87 LYS A C 1
ATOM 683 O O . LYS A 1 87 ? -17.714 -3.999 1.519 1.00 93.38 87 LYS A O 1
ATOM 688 N N . ASP A 1 88 ? -16.184 -2.825 0.343 1.00 94.62 88 ASP A N 1
ATOM 689 C CA . ASP A 1 88 ? -16.278 -3.585 -0.911 1.00 94.62 88 ASP A CA 1
ATOM 690 C C . ASP A 1 88 ? -15.928 -5.061 -0.691 1.00 94.62 88 ASP A C 1
ATOM 692 O O . ASP A 1 88 ? -16.644 -5.963 -1.129 1.00 94.62 88 ASP A O 1
ATOM 696 N N . LEU A 1 89 ? -14.893 -5.315 0.113 1.00 94.69 89 LEU A N 1
ATOM 697 C CA . LEU A 1 89 ? -14.451 -6.654 0.508 1.00 94.69 89 LEU A CA 1
ATOM 698 C C . LEU A 1 89 ? -15.332 -7.301 1.589 1.00 94.69 89 LEU A C 1
ATOM 700 O O . LEU A 1 89 ? -15.035 -8.401 2.063 1.00 94.69 89 LEU A O 1
ATOM 704 N N . ARG A 1 90 ? -16.419 -6.633 2.002 1.00 93.19 90 ARG A N 1
ATOM 705 C CA . ARG A 1 90 ? -17.352 -7.082 3.051 1.00 93.19 90 ARG A CA 1
ATOM 706 C C . ARG A 1 90 ? -16.633 -7.462 4.347 1.00 93.19 90 ARG A C 1
ATOM 708 O O . ARG A 1 90 ? -17.083 -8.334 5.104 1.00 93.19 90 ARG A O 1
ATOM 715 N N . LEU A 1 91 ? -15.524 -6.781 4.630 1.00 87.88 91 LEU A N 1
ATOM 716 C CA . LEU A 1 91 ? -14.824 -6.882 5.895 1.00 87.88 91 LEU A CA 1
ATOM 717 C C . LEU A 1 91 ? -15.729 -6.209 6.927 1.00 87.88 91 LEU A C 1
ATOM 719 O O . LEU A 1 91 ? -15.847 -4.989 6.993 1.00 87.88 91 LEU A O 1
ATOM 723 N N . ARG A 1 92 ? -16.471 -7.033 7.681 1.00 80.25 92 ARG A N 1
ATOM 724 C CA . ARG A 1 92 ? -17.367 -6.594 8.769 1.00 80.25 92 ARG A CA 1
ATOM 725 C C . ARG A 1 92 ? -16.667 -5.547 9.653 1.00 80.25 92 ARG A C 1
ATOM 727 O O . ARG A 1 92 ? -15.446 -5.506 9.701 1.00 80.25 92 ARG A O 1
ATOM 734 N N . ARG A 1 93 ? -17.428 -4.819 10.481 1.00 75.12 93 ARG A N 1
ATOM 735 C CA . ARG A 1 93 ? -16.978 -3.718 11.374 1.00 75.12 93 ARG A CA 1
ATOM 736 C C . ARG A 1 93 ? -15.709 -3.935 12.236 1.00 75.12 93 ARG A C 1
ATOM 738 O O . ARG A 1 93 ? -15.277 -2.998 12.885 1.00 75.12 93 ARG A O 1
ATOM 745 N N . ARG A 1 94 ? -15.139 -5.140 12.308 1.00 84.31 94 ARG A N 1
ATOM 746 C CA . ARG A 1 94 ? -13.927 -5.471 13.074 1.00 84.31 94 ARG A CA 1
ATOM 747 C C . ARG A 1 94 ? -12.897 -6.144 12.167 1.00 84.31 94 ARG A C 1
ATOM 749 O O . ARG A 1 94 ? -12.711 -7.361 12.252 1.00 84.31 94 ARG A O 1
ATOM 756 N N . PHE A 1 95 ? -12.309 -5.368 11.264 1.00 92.88 95 PHE A N 1
ATOM 757 C CA . PHE A 1 95 ? -11.150 -5.785 10.480 1.00 92.88 95 PHE A CA 1
ATOM 758 C C . PHE A 1 95 ? -9.871 -5.231 11.106 1.00 92.88 95 PHE A C 1
ATOM 760 O O . PHE A 1 95 ? -9.913 -4.253 11.854 1.00 92.88 95 PHE A O 1
ATOM 767 N N . THR A 1 96 ? -8.752 -5.879 10.812 1.00 95.31 96 THR A N 1
ATOM 768 C CA . THR A 1 96 ? -7.426 -5.415 11.220 1.00 95.31 96 THR A CA 1
ATOM 769 C C . THR A 1 96 ? -6.710 -4.914 9.980 1.00 95.31 96 THR A C 1
ATOM 771 O O . THR A 1 96 ? -6.677 -5.603 8.964 1.00 95.31 96 THR A O 1
ATOM 774 N N . PHE A 1 97 ? -6.163 -3.712 10.051 1.00 96.38 97 PHE A N 1
ATOM 775 C CA . PHE A 1 97 ? -5.390 -3.120 8.974 1.00 96.38 97 PHE A CA 1
ATOM 776 C C . PHE A 1 97 ? -3.907 -3.417 9.171 1.00 96.38 97 PHE A C 1
ATOM 778 O O . PHE A 1 97 ? -3.379 -3.185 10.256 1.00 96.38 97 PHE A O 1
ATOM 785 N N . GLN A 1 98 ? -3.232 -3.923 8.148 1.00 96.62 98 GLN A N 1
ATOM 786 C CA . GLN A 1 98 ? -1.785 -4.095 8.162 1.00 96.62 98 GLN A CA 1
ATOM 787 C C . GLN A 1 98 ? -1.131 -2.997 7.312 1.00 96.62 98 GLN A C 1
ATOM 789 O O . GLN A 1 98 ? -1.564 -2.718 6.196 1.00 96.62 98 GLN A O 1
ATOM 794 N N . GLN A 1 99 ? -0.098 -2.382 7.889 1.00 95.12 99 GLN A N 1
ATOM 795 C CA . GLN A 1 99 ? 0.853 -1.467 7.257 1.00 95.12 99 GLN A CA 1
ATOM 796 C C . GLN A 1 99 ? 2.234 -1.740 7.869 1.00 95.12 99 GLN A C 1
ATOM 798 O O . GLN A 1 99 ? 2.313 -2.253 8.993 1.00 95.12 99 GLN A O 1
ATOM 803 N N . ASP 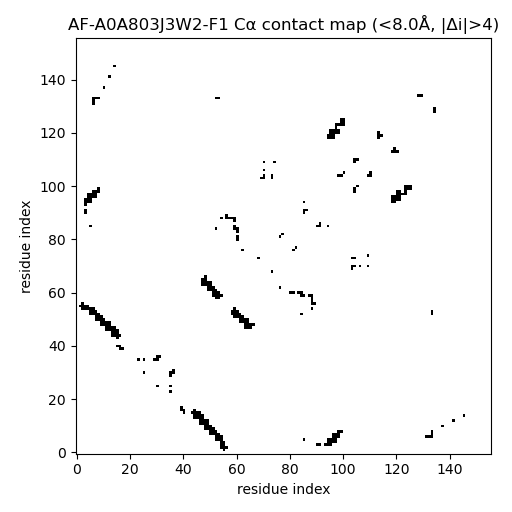A 1 100 ? 3.309 -1.388 7.169 1.00 93.06 100 ASP A N 1
ATOM 804 C CA . ASP A 1 100 ? 4.663 -1.528 7.704 1.00 93.06 100 ASP A CA 1
ATOM 805 C C . ASP A 1 100 ? 5.015 -0.429 8.743 1.00 93.06 100 ASP A C 1
ATOM 807 O O . ASP A 1 100 ? 4.172 0.357 9.197 1.00 93.06 100 ASP A O 1
ATOM 811 N N . ASN A 1 101 ? 6.283 -0.396 9.158 1.00 91.12 101 ASN A N 1
ATOM 812 C CA . ASN A 1 101 ? 6.800 0.570 10.130 1.00 91.12 101 ASN A CA 1
ATOM 813 C C . ASN A 1 101 ? 7.529 1.767 9.496 1.00 91.12 101 ASN A C 1
ATOM 815 O O . ASN A 1 101 ? 8.308 2.419 10.195 1.00 91.12 101 ASN A O 1
ATOM 819 N N . ASP A 1 102 ? 7.303 2.078 8.215 1.00 89.94 102 ASP A N 1
ATOM 820 C CA . ASP A 1 102 ? 7.865 3.281 7.596 1.00 89.94 102 ASP A CA 1
ATOM 821 C C . ASP A 1 102 ? 7.491 4.524 8.437 1.00 89.94 102 ASP A C 1
ATOM 823 O O . ASP A 1 102 ? 6.331 4.670 8.856 1.00 89.94 102 ASP A O 1
ATOM 827 N N . PRO A 1 103 ? 8.439 5.443 8.716 1.00 91.06 103 PRO A N 1
ATOM 828 C CA . PRO A 1 103 ? 8.158 6.680 9.442 1.00 91.06 103 PRO A CA 1
ATOM 829 C C . PRO A 1 103 ? 6.921 7.442 8.942 1.00 91.06 103 PRO A C 1
ATOM 831 O O . PRO A 1 103 ? 6.190 8.014 9.756 1.00 91.06 103 PRO A O 1
ATOM 834 N N . LYS A 1 104 ? 6.631 7.414 7.632 1.00 91.06 104 LYS A N 1
ATOM 835 C CA . LYS A 1 104 ? 5.444 8.070 7.052 1.00 91.06 104 LYS A CA 1
ATOM 836 C C . LYS A 1 104 ? 4.126 7.428 7.522 1.00 91.06 104 LYS A C 1
ATOM 838 O O . LYS A 1 104 ? 3.1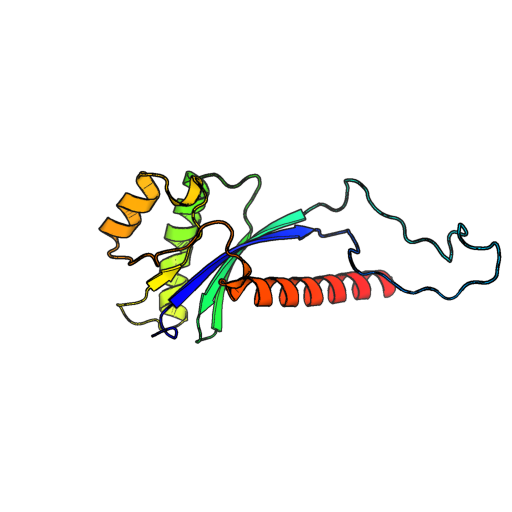30 8.130 7.695 1.00 91.06 104 LYS A O 1
ATOM 843 N N . HIS A 1 105 ? 4.134 6.128 7.817 1.00 90.81 105 HIS A N 1
ATOM 844 C CA . HIS A 1 105 ? 2.982 5.357 8.308 1.00 90.81 105 HIS A CA 1
ATOM 845 C C . HIS A 1 105 ? 2.761 5.524 9.813 1.00 90.81 105 HIS A C 1
ATOM 847 O O . HIS A 1 105 ? 1.640 5.370 10.304 1.00 90.81 105 HIS A O 1
ATOM 853 N N . LYS A 1 106 ? 3.825 5.866 10.549 1.00 89.38 106 LYS A N 1
ATOM 854 C CA . LYS A 1 106 ? 3.801 6.136 11.996 1.00 89.38 106 LYS A CA 1
ATOM 855 C C . LYS A 1 106 ? 3.670 7.621 12.336 1.00 89.38 106 LYS A C 1
ATOM 857 O O . LYS A 1 106 ? 3.743 7.986 13.509 1.00 89.38 106 LYS A O 1
ATOM 862 N N . ALA A 1 107 ? 3.444 8.478 11.340 1.00 90.31 107 ALA A N 1
ATOM 863 C CA . ALA A 1 107 ? 3.189 9.894 11.560 1.00 90.31 107 ALA A CA 1
ATOM 864 C C . ALA A 1 107 ? 2.033 10.092 12.558 1.00 90.31 107 ALA A C 1
ATOM 866 O O . ALA A 1 107 ? 1.001 9.420 12.481 1.00 90.31 107 ALA A O 1
ATOM 867 N N . ARG A 1 108 ? 2.193 11.043 13.490 1.00 90.94 108 ARG A N 1
ATOM 868 C CA . ARG A 1 108 ? 1.231 11.273 14.583 1.00 90.94 108 ARG A CA 1
ATOM 869 C C . ARG A 1 108 ? -0.199 11.460 14.068 1.00 90.94 108 ARG A C 1
ATOM 871 O O . ARG A 1 108 ? -1.108 10.813 14.574 1.00 90.94 108 ARG A O 1
ATOM 878 N N . ALA A 1 109 ? -0.368 12.275 13.026 1.00 90.12 109 ALA A N 1
ATOM 879 C CA . ALA A 1 109 ? -1.668 12.545 12.413 1.00 90.12 109 ALA A CA 1
ATOM 880 C C . ALA A 1 109 ? -2.352 11.269 11.882 1.00 90.12 109 ALA A C 1
ATOM 882 O O . ALA A 1 109 ? -3.549 11.081 12.083 1.00 90.12 109 ALA A O 1
ATOM 883 N N . THR A 1 110 ? -1.596 10.362 11.257 1.00 92.50 110 THR A N 1
ATOM 884 C CA . THR A 1 110 ? -2.112 9.078 10.754 1.00 92.50 110 THR A CA 1
ATOM 885 C C . THR A 1 110 ? -2.536 8.165 11.907 1.00 92.50 110 THR A C 1
ATOM 887 O O . THR A 1 110 ? -3.616 7.575 11.880 1.00 92.50 110 THR A O 1
ATOM 890 N N . MET A 1 111 ? -1.731 8.097 12.970 1.00 93.06 111 MET A N 1
ATOM 891 C CA . MET A 1 111 ? -2.043 7.281 14.149 1.00 93.06 111 MET A CA 1
ATOM 892 C C . MET A 1 111 ? -3.251 7.817 14.938 1.00 93.06 111 MET A C 1
ATOM 894 O O . MET A 1 111 ? -4.066 7.033 15.426 1.00 93.06 111 MET A O 1
ATOM 898 N N . GLU A 1 112 ? -3.403 9.138 15.055 1.00 94.06 112 GLU A N 1
ATOM 899 C CA . GLU A 1 112 ? -4.586 9.787 15.645 1.00 94.06 112 GLU A CA 1
ATOM 900 C C . GLU A 1 112 ? -5.849 9.539 14.811 1.00 94.06 112 GLU A C 1
ATOM 902 O O . GLU A 1 112 ? -6.924 9.269 15.361 1.00 94.06 112 GLU A O 1
ATOM 907 N N . TRP A 1 113 ? -5.718 9.555 13.484 1.00 93.94 113 TRP A N 1
ATOM 908 C CA . TRP A 1 113 ? -6.813 9.232 12.578 1.00 93.94 113 TRP A CA 1
ATOM 909 C C . TRP A 1 113 ? -7.292 7.784 12.744 1.00 93.94 113 TRP A C 1
ATOM 911 O O . TRP A 1 113 ? -8.496 7.561 12.899 1.00 93.94 113 TRP A O 1
ATOM 921 N N . PHE A 1 114 ? -6.378 6.807 12.827 1.00 94.25 114 PHE A N 1
ATOM 922 C CA . PHE A 1 114 ? -6.750 5.412 13.100 1.00 94.25 114 PHE A CA 1
ATOM 923 C C . PHE A 1 114 ? -7.527 5.264 14.410 1.00 94.25 114 PHE A C 1
ATOM 925 O O . PHE A 1 114 ? -8.543 4.567 14.442 1.00 94.25 114 PHE A O 1
ATOM 932 N N . LYS A 1 115 ? -7.102 5.962 15.473 1.00 93.75 115 LYS A N 1
ATOM 933 C CA . LYS A 1 115 ? -7.818 5.973 16.759 1.00 93.75 115 LYS A CA 1
ATOM 934 C C . LYS A 1 115 ? -9.229 6.541 16.610 1.00 93.75 115 LYS A C 1
ATOM 936 O O . LYS A 1 115 ? -10.182 5.912 17.062 1.00 93.75 115 LYS A O 1
ATOM 941 N N . THR A 1 116 ? -9.364 7.680 15.930 1.00 93.81 116 THR A N 1
ATOM 942 C CA . THR A 1 116 ? -10.655 8.352 15.689 1.00 93.81 116 THR A CA 1
ATOM 943 C C . THR A 1 116 ? -11.615 7.491 14.867 1.00 93.81 116 THR A C 1
ATOM 945 O O . THR A 1 116 ? -12.820 7.497 15.102 1.00 93.81 116 THR A O 1
ATOM 948 N N . LYS A 1 117 ? -11.097 6.726 13.903 1.00 91.06 117 LYS A N 1
ATOM 949 C CA . LYS A 1 117 ? -11.891 5.819 13.060 1.00 91.06 117 LYS A CA 1
ATOM 950 C C . LYS A 1 117 ? -12.068 4.418 13.653 1.00 91.06 117 LYS A C 1
ATOM 952 O O . LYS A 1 117 ? -12.706 3.581 13.019 1.00 91.06 117 LYS A O 1
ATOM 957 N N . HIS A 1 118 ? -11.528 4.160 14.847 1.00 91.62 118 HIS A N 1
ATOM 958 C CA . HIS A 1 118 ? -11.525 2.847 15.500 1.00 91.62 118 HIS A CA 1
ATOM 959 C C . HIS A 1 118 ? -10.929 1.727 14.629 1.00 91.62 118 HIS A C 1
ATOM 961 O O . HIS A 1 118 ? -11.404 0.589 14.638 1.00 91.62 118 HIS A O 1
ATOM 967 N N . ILE A 1 119 ? -9.882 2.049 13.868 1.00 92.38 119 ILE A N 1
ATOM 968 C CA . ILE A 1 119 ? -9.162 1.094 13.025 1.00 92.38 119 ILE A CA 1
ATOM 969 C C . ILE A 1 119 ? -8.064 0.444 13.864 1.00 92.38 119 ILE A C 1
ATOM 971 O O . ILE A 1 119 ? -7.177 1.121 14.383 1.00 92.38 119 ILE A O 1
ATOM 975 N N . HIS A 1 120 ? -8.111 -0.882 13.979 1.00 92.94 120 HIS A N 1
ATOM 976 C CA . HIS A 1 120 ? -7.048 -1.645 14.622 1.00 92.94 120 HIS A CA 1
ATOM 977 C C . HIS A 1 120 ? -5.920 -1.885 13.621 1.00 92.94 120 HIS A C 1
ATOM 979 O O . HIS A 1 120 ? -6.136 -2.536 12.600 1.00 92.94 120 HIS A O 1
ATOM 985 N N . THR A 1 121 ? -4.710 -1.430 13.938 1.00 94.50 121 THR A N 1
ATOM 986 C CA . THR A 1 121 ? -3.503 -1.723 13.157 1.00 94.50 121 THR A CA 1
ATOM 987 C C . THR A 1 121 ? -2.829 -3.001 13.651 1.00 94.50 121 THR A C 1
ATOM 989 O O . THR A 1 121 ? -2.771 -3.247 14.854 1.00 94.50 121 THR A O 1
ATOM 992 N N . LEU A 1 122 ? -2.375 -3.856 12.740 1.00 94.88 122 LEU A N 1
ATOM 993 C CA . LEU A 1 122 ? -1.618 -5.057 13.076 1.00 94.88 122 LEU A CA 1
ATOM 994 C C . LEU A 1 122 ? -0.234 -4.648 13.594 1.00 94.88 122 LEU A C 1
ATOM 996 O O . LEU A 1 122 ? 0.401 -3.756 13.029 1.00 94.88 122 LEU A O 1
ATOM 1000 N N . GLU A 1 123 ? 0.238 -5.298 14.656 1.00 93.88 123 GLU A N 1
ATOM 1001 C CA . GLU A 1 123 ? 1.637 -5.176 15.058 1.00 93.88 123 GLU A CA 1
ATOM 1002 C C . GLU A 1 123 ? 2.520 -5.819 13.987 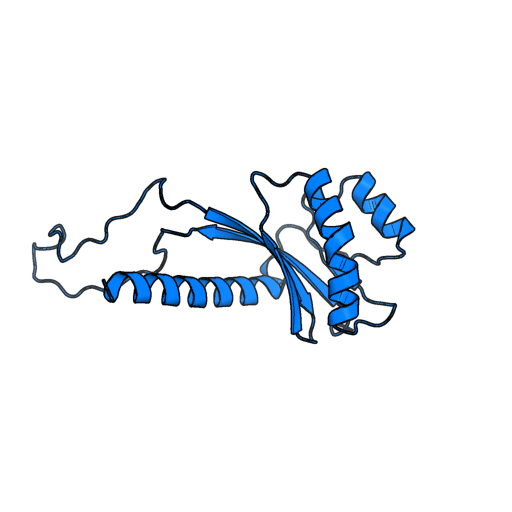1.00 93.88 123 GLU A C 1
ATOM 1004 O O . GLU A 1 123 ? 2.260 -6.941 13.552 1.00 93.88 123 GLU A O 1
ATOM 1009 N N . TRP A 1 124 ? 3.533 -5.086 13.531 1.00 94.94 124 TRP A N 1
ATOM 1010 C CA . TRP A 1 124 ? 4.356 -5.499 12.404 1.00 94.94 124 TRP A CA 1
ATOM 1011 C C . TRP A 1 124 ? 5.838 -5.456 12.772 1.00 94.94 124 TRP A C 1
ATOM 1013 O O . TRP A 1 124 ? 6.294 -4.421 13.264 1.00 94.94 124 TRP A O 1
ATOM 1023 N N . PRO A 1 125 ? 6.609 -6.528 12.536 1.00 94.19 125 PRO A N 1
ATOM 1024 C CA . PRO A 1 125 ? 8.059 -6.477 12.643 1.00 94.19 125 PRO A CA 1
ATOM 1025 C C . PRO A 1 125 ? 8.669 -5.710 11.460 1.00 94.19 125 PRO A C 1
ATOM 1027 O O . PRO A 1 125 ? 8.244 -5.829 10.311 1.00 94.19 125 PRO A O 1
ATOM 1030 N N . SER A 1 126 ? 9.684 -4.890 11.732 1.00 91.38 126 SER A N 1
ATOM 1031 C CA . SER A 1 126 ? 10.412 -4.175 10.678 1.00 91.38 126 SER A CA 1
ATOM 1032 C C . SER A 1 126 ? 11.144 -5.150 9.747 1.00 91.38 126 SER A C 1
ATOM 1034 O O . SER A 1 126 ? 11.506 -6.249 10.157 1.00 91.38 126 SER A O 1
ATOM 1036 N N . GLN A 1 127 ? 11.380 -4.739 8.495 1.00 89.62 127 GLN A N 1
ATOM 1037 C CA . GLN A 1 127 ? 12.125 -5.524 7.493 1.00 89.62 127 GLN A CA 1
ATOM 1038 C C . GLN A 1 127 ? 11.580 -6.944 7.257 1.00 89.62 127 GLN A C 1
ATOM 1040 O O . GLN A 1 127 ? 12.343 -7.851 6.946 1.00 89.62 127 GLN A O 1
ATOM 1045 N N . SER A 1 128 ? 10.265 -7.134 7.384 1.00 92.81 128 SER A N 1
ATOM 1046 C CA . SER A 1 128 ? 9.617 -8.441 7.208 1.00 92.81 128 SER A CA 1
ATOM 1047 C C . SER A 1 128 ? 8.651 -8.464 6.011 1.00 92.81 128 SER A C 1
A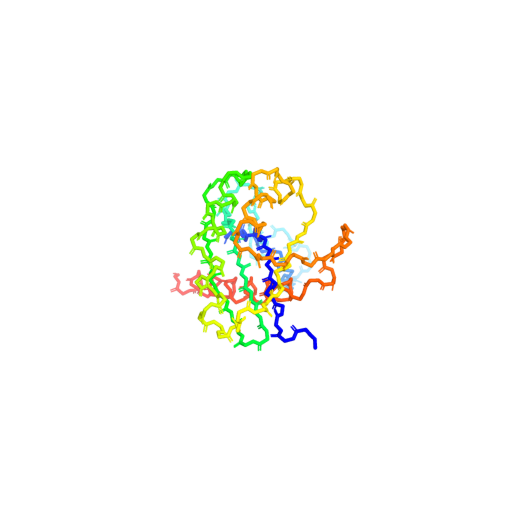TOM 1049 O O . SER A 1 128 ? 7.452 -8.679 6.199 1.00 92.81 128 SER A O 1
ATOM 1051 N N . PRO A 1 129 ? 9.113 -8.172 4.776 1.00 90.50 129 PRO A N 1
ATOM 1052 C CA . PRO A 1 129 ? 8.252 -8.214 3.591 1.00 90.50 129 PRO A CA 1
ATOM 1053 C C . PRO A 1 129 ? 7.764 -9.637 3.282 1.00 90.50 129 PRO A C 1
ATOM 1055 O O . PRO A 1 129 ? 6.674 -9.816 2.753 1.00 90.50 129 PRO A O 1
ATOM 1058 N N . ASP A 1 130 ? 8.524 -10.660 3.677 1.00 92.38 130 ASP A N 1
ATOM 1059 C CA . ASP A 1 130 ? 8.180 -12.080 3.555 1.00 92.38 130 ASP A CA 1
ATOM 1060 C C . ASP A 1 130 ? 6.901 -12.461 4.315 1.00 92.38 130 ASP A C 1
ATOM 1062 O O . ASP A 1 130 ? 6.201 -13.398 3.929 1.00 92.38 130 ASP A O 1
ATOM 1066 N N . LEU A 1 131 ? 6.559 -11.706 5.361 1.00 93.31 131 LEU A N 1
ATOM 1067 C CA . LEU A 1 131 ? 5.320 -11.893 6.110 1.00 93.31 131 LEU A CA 1
ATOM 1068 C C . LEU A 1 131 ? 4.118 -11.208 5.448 1.00 93.31 131 LEU A C 1
ATOM 1070 O O . LEU A 1 131 ? 2.982 -11.504 5.830 1.00 93.31 131 LEU A O 1
ATOM 1074 N N . ASN A 1 132 ? 4.333 -10.289 4.496 1.00 94.50 132 ASN A N 1
ATOM 1075 C CA . ASN A 1 132 ? 3.264 -9.552 3.828 1.00 94.50 132 ASN A CA 1
ATOM 1076 C C . ASN A 1 132 ? 2.863 -10.250 2.516 1.00 94.50 132 ASN A C 1
ATOM 1078 O O . ASN A 1 132 ? 3.549 -10.120 1.501 1.00 94.50 132 ASN A O 1
ATOM 1082 N N . PRO A 1 133 ? 1.720 -10.956 2.471 1.00 95.12 133 PRO A N 1
ATOM 1083 C CA . PRO A 1 133 ? 1.319 -11.701 1.284 1.00 95.12 133 PRO A CA 1
ATOM 1084 C C . PRO A 1 133 ? 1.035 -10.808 0.065 1.00 95.12 133 PRO A C 1
ATOM 1086 O O . PRO A 1 133 ? 0.984 -11.326 -1.050 1.00 95.12 133 PRO A O 1
ATOM 1089 N N . ILE A 1 134 ? 0.880 -9.486 0.232 1.00 96.25 134 ILE A N 1
ATOM 1090 C CA . ILE A 1 134 ? 0.681 -8.565 -0.898 1.00 96.25 134 ILE A CA 1
ATOM 1091 C C . ILE A 1 134 ? 1.887 -8.526 -1.843 1.00 96.25 134 ILE A C 1
ATOM 1093 O O . ILE A 1 134 ? 1.712 -8.301 -3.038 1.00 96.25 134 ILE A O 1
ATOM 1097 N N . GLU A 1 135 ? 3.085 -8.848 -1.354 1.00 95.06 135 GLU A N 1
ATOM 1098 C CA . GLU A 1 135 ? 4.295 -8.918 -2.177 1.00 95.06 135 GLU A CA 1
ATOM 1099 C C . GLU A 1 135 ? 4.171 -9.975 -3.282 1.00 95.06 135 GLU A C 1
ATOM 1101 O O . GLU A 1 135 ? 4.630 -9.777 -4.412 1.00 95.06 135 GLU A O 1
ATOM 1106 N N . MET A 1 136 ? 3.466 -11.077 -2.998 1.00 94.31 136 MET A N 1
ATOM 1107 C CA . MET A 1 136 ? 3.165 -12.092 -4.008 1.00 94.31 136 MET A CA 1
ATOM 1108 C C . MET A 1 136 ? 2.209 -11.548 -5.077 1.00 94.31 136 MET A C 1
ATOM 1110 O O . MET A 1 136 ? 2.430 -11.774 -6.268 1.00 94.31 136 MET A O 1
ATOM 1114 N N . LEU A 1 137 ? 1.196 -10.769 -4.677 1.00 95.00 137 LEU A N 1
ATOM 1115 C CA . LEU A 1 137 ? 0.281 -10.121 -5.623 1.00 95.00 137 LEU A CA 1
ATOM 1116 C C . LEU A 1 137 ? 1.009 -9.085 -6.486 1.00 95.00 137 LEU A C 1
ATOM 1118 O O . LEU A 1 137 ? 0.755 -9.004 -7.689 1.00 95.00 137 LEU A O 1
ATOM 1122 N N . TRP A 1 138 ? 1.942 -8.322 -5.913 1.00 94.94 138 TRP A N 1
ATOM 1123 C CA . TRP A 1 138 ? 2.756 -7.380 -6.679 1.00 94.94 138 TRP A CA 1
ATOM 1124 C C . TRP A 1 138 ? 3.624 -8.059 -7.715 1.00 94.94 138 TRP A C 1
ATOM 1126 O O . TRP A 1 138 ? 3.730 -7.573 -8.843 1.00 94.94 138 TRP A O 1
ATOM 1136 N N . HIS A 1 139 ? 4.229 -9.183 -7.362 1.00 92.31 139 HIS A N 1
ATOM 1137 C CA . HIS A 1 139 ? 4.999 -9.972 -8.304 1.00 92.31 139 HIS A CA 1
ATOM 1138 C C . HIS A 1 139 ? 4.141 -10.448 -9.490 1.00 92.31 139 HIS A C 1
ATOM 1140 O O . HIS A 1 139 ? 4.559 -10.298 -10.644 1.00 92.31 139 HIS A O 1
ATOM 1146 N N . ASP A 1 140 ? 2.933 -10.949 -9.234 1.00 92.50 140 ASP A N 1
ATOM 1147 C CA . ASP A 1 140 ? 2.031 -11.426 -10.287 1.00 92.50 140 ASP A CA 1
ATOM 1148 C C . ASP A 1 140 ? 1.498 -10.279 -11.155 1.00 92.50 140 ASP A C 1
ATOM 1150 O O . ASP A 1 140 ? 1.516 -10.376 -12.387 1.00 92.50 140 ASP A O 1
ATOM 1154 N N . LEU A 1 141 ? 1.127 -9.150 -10.540 1.00 91.88 141 LEU A N 1
ATOM 1155 C CA . LEU A 1 141 ? 0.716 -7.940 -11.256 1.00 91.88 141 LEU A CA 1
ATOM 1156 C C . LEU A 1 141 ? 1.829 -7.442 -12.178 1.00 91.88 141 LEU A C 1
ATOM 1158 O O . LEU A 1 141 ? 1.595 -7.194 -13.363 1.00 91.88 141 LEU A O 1
ATOM 1162 N N . LYS A 1 142 ? 3.057 -7.338 -11.657 1.00 89.00 142 LYS A N 1
ATOM 1163 C CA . LYS A 1 142 ? 4.219 -6.935 -12.452 1.00 89.00 142 LYS A CA 1
ATOM 1164 C C . LYS A 1 142 ? 4.391 -7.896 -13.622 1.00 89.00 142 LYS A C 1
ATOM 1166 O O . LYS A 1 142 ? 4.479 -7.432 -14.754 1.00 89.00 142 LYS A O 1
ATOM 1171 N N . LYS A 1 143 ? 4.384 -9.213 -13.406 1.00 87.31 143 LYS A N 1
ATOM 1172 C CA . LYS A 1 143 ? 4.507 -10.189 -14.505 1.00 87.31 143 LYS A CA 1
ATOM 1173 C C . LYS A 1 143 ? 3.450 -9.996 -15.593 1.00 87.31 143 LYS A C 1
ATOM 1175 O O . LYS A 1 143 ? 3.808 -9.971 -16.772 1.00 87.31 143 LYS A O 1
ATOM 1180 N N . ALA A 1 144 ? 2.186 -9.823 -15.212 1.00 88.12 144 ALA A N 1
ATOM 1181 C CA . ALA A 1 144 ? 1.090 -9.626 -16.156 1.00 88.12 144 ALA A CA 1
ATOM 1182 C C . ALA A 1 144 ? 1.262 -8.340 -16.983 1.00 88.12 144 ALA A C 1
ATOM 1184 O O . ALA A 1 144 ? 1.182 -8.382 -18.213 1.00 88.12 144 ALA A O 1
ATOM 1185 N N . VAL A 1 145 ? 1.573 -7.214 -16.332 1.00 84.69 145 VAL A N 1
ATOM 1186 C CA . VAL A 1 145 ? 1.756 -5.926 -17.020 1.00 84.69 145 VAL A CA 1
ATOM 1187 C C . VAL A 1 145 ? 2.957 -5.962 -17.964 1.00 84.69 145 VAL A C 1
ATOM 1189 O O . VAL A 1 145 ? 2.848 -5.541 -19.115 1.00 84.69 145 VAL A O 1
ATOM 1192 N N . HIS A 1 146 ? 4.084 -6.530 -17.533 1.00 78.81 146 HIS A N 1
ATOM 1193 C CA . HIS A 1 146 ? 5.256 -6.672 -18.403 1.00 78.81 146 HIS A CA 1
ATOM 1194 C C . HIS A 1 146 ? 4.969 -7.572 -19.614 1.00 78.81 146 HIS A C 1
ATOM 1196 O O . HIS A 1 146 ? 5.448 -7.290 -20.717 1.00 78.81 146 HIS A O 1
ATOM 1202 N N . GLY A 1 147 ? 4.174 -8.633 -19.436 1.00 77.00 147 GLY A N 1
ATOM 1203 C CA . GLY A 1 147 ? 3.704 -9.476 -20.535 1.00 77.00 147 GLY A CA 1
ATOM 1204 C C . GLY A 1 147 ? 2.894 -8.686 -21.567 1.00 77.00 147 GLY A C 1
ATOM 1205 O O . GLY A 1 147 ? 3.184 -8.766 -22.761 1.00 77.00 147 GLY A O 1
ATOM 1206 N N . ALA A 1 148 ? 1.948 -7.863 -21.108 1.00 76.94 148 ALA A N 1
ATOM 1207 C CA . ALA A 1 148 ? 1.115 -7.026 -21.972 1.00 76.94 148 ALA A CA 1
ATOM 1208 C C . ALA A 1 148 ? 1.923 -5.954 -22.728 1.00 76.94 148 ALA A C 1
ATOM 1210 O O . ALA A 1 148 ? 1.759 -5.797 -23.939 1.00 76.94 148 ALA A O 1
ATOM 1211 N N . ILE A 1 149 ? 2.850 -5.268 -22.047 1.00 68.69 149 ILE A N 1
ATOM 1212 C CA . ILE A 1 149 ? 3.740 -4.271 -22.670 1.00 68.69 149 ILE A CA 1
ATOM 1213 C C . ILE A 1 149 ? 4.607 -4.932 -23.752 1.00 68.69 149 ILE A C 1
ATOM 1215 O O . ILE A 1 149 ? 4.715 -4.423 -24.867 1.00 68.69 149 ILE A O 1
ATOM 1219 N N . THR A 1 150 ? 5.183 -6.104 -23.460 1.00 60.53 150 THR A N 1
ATOM 1220 C CA . THR A 1 150 ? 6.035 -6.832 -24.417 1.00 60.53 150 THR A CA 1
ATOM 1221 C C . THR A 1 150 ? 5.261 -7.281 -25.658 1.00 60.53 150 THR A C 1
ATOM 1223 O O . THR A 1 150 ? 5.819 -7.268 -26.754 1.00 60.53 150 THR A O 1
ATOM 1226 N N . PHE A 1 151 ? 3.997 -7.689 -25.504 1.00 54.72 151 PHE A N 1
ATOM 1227 C CA . PHE A 1 151 ? 3.148 -8.082 -26.629 1.00 54.72 151 PHE A CA 1
ATOM 1228 C C . PHE A 1 151 ? 2.834 -6.891 -27.541 1.00 54.72 151 PHE A C 1
ATOM 1230 O O . PHE A 1 151 ? 3.022 -6.989 -28.751 1.00 54.72 151 PHE A O 1
ATOM 1237 N N . SER A 1 152 ? 2.448 -5.751 -26.959 1.00 55.22 152 SER A N 1
ATOM 1238 C CA . SER A 1 152 ? 2.148 -4.522 -27.707 1.00 55.22 152 SER A CA 1
ATOM 1239 C C . SER A 1 152 ? 3.330 -4.061 -28.571 1.00 55.22 152 SER A C 1
ATOM 1241 O O . SER A 1 152 ? 3.167 -3.764 -29.749 1.00 55.22 152 SER A O 1
ATOM 1243 N N . HIS A 1 153 ? 4.553 -4.113 -28.033 1.00 51.72 153 HIS A N 1
ATOM 1244 C CA . HIS A 1 153 ? 5.763 -3.740 -28.775 1.00 51.72 153 HIS A CA 1
ATOM 1245 C C . HIS A 1 153 ? 6.168 -4.701 -29.902 1.00 51.72 153 HIS A C 1
ATOM 1247 O O . HIS A 1 153 ? 7.001 -4.327 -30.718 1.00 51.72 153 HIS A O 1
ATOM 1253 N N . ARG A 1 154 ? 5.651 -5.936 -29.941 1.00 45.91 154 ARG A N 1
ATOM 1254 C CA . ARG A 1 154 ? 5.929 -6.894 -31.030 1.00 45.91 154 ARG A CA 1
ATOM 1255 C C . ARG A 1 154 ? 4.883 -6.875 -32.143 1.00 45.91 154 ARG A C 1
ATOM 1257 O O . ARG A 1 154 ? 5.115 -7.494 -33.174 1.00 45.91 154 ARG A O 1
ATOM 1264 N N . ALA A 1 155 ? 3.730 -6.256 -31.901 1.00 43.16 155 ALA A N 1
ATOM 1265 C CA . ALA A 1 155 ? 2.630 -6.157 -32.858 1.00 43.16 155 ALA A CA 1
ATOM 1266 C C . ALA A 1 155 ? 2.676 -4.866 -33.703 1.00 43.16 155 ALA A C 1
ATOM 1268 O O . ALA A 1 155 ? 1.799 -4.664 -34.540 1.00 43.16 155 ALA A O 1
ATOM 1269 N N . MET A 1 156 ? 3.682 -4.015 -33.474 1.00 40.94 156 MET A N 1
ATOM 1270 C CA . MET A 1 156 ? 4.060 -2.865 -34.303 1.00 40.94 156 MET A CA 1
ATOM 1271 C C . MET A 1 156 ? 5.340 -3.192 -35.066 1.00 40.94 156 MET A C 1
ATOM 1273 O O . MET A 1 156 ? 5.450 -2.736 -36.222 1.00 40.94 156 MET A O 1
#

Radius of gyration: 19.78 Å; Cα contacts (8 Å, |Δi|>4): 184; chains: 1; bounding box: 49×32×51 Å

pLDDT: mean 84.7, std 14.23, range [40.94, 97.44]

Organism: Xenopus tropicalis (NCBI:txid8364)

InterPro domains:
  IPR036397 Ribonuclease H superfamily [G3DSA:3.30.420.10] (1-155)
  IPR038717 Tc1-like transposase, DDE domain [PF13358] (5-149)
  IPR052338 Transposase_5 [PTHR23022] (6-148)

Sequence (156 aa):
MWKKVLWSDETKMDLFGLNAKRYVWRKTNTAHHSEHTIPTVKNGGGSIMLWGCFSSAGTGKLVRVDGKMDGAKYRAILEENLLESAKDLRLRRRFTFQQDNDPKHKARATMEWFKTKHIHTLEWPSQSPDLNPIEMLWHDLKKAVHGAITFSHRAM

Secondary structure (DSSP, 8-state):
-GGGEEEEEEEEEESS---S-------TT-TTSGGG-PPP-SS-S-EEEEEEEEETTEEEEEEEEPSS--HHHHHHHHHHHHHHHHHHTT--S--EE-----TTTT-HHHHHHHHHTTPEEPP--TT-GGG-THHHHHHHHHHHHHHHHHHHHH--

Foldseek 3Di:
DQQQEKFKDKDKAFQAAPPPDDDDDDDPPCCPPPVNDDDGDPPPRDIWMWIWIAGPLGTFDIDTDPDDDALVNVLVCCVPTVVVRCVVSVSPPDGEYEDADPVSCVPPVNVVVCVVSVHHYDDYDHPPVVPRCVVVVVVVVSVVSVVVSVVVVVVD

Nearest PDB structures (foldseek):
  5cr4-assembly1_A  TM=8.597E-01  e=1.378E-17  synthetic construct
  4r79-assembly1_B  TM=8.560E-01  e=9.177E-08  Drosophila mauritiana
  5hoo-assembly1_A  TM=7.995E-01  e=7.009E-07  Drosophila mauritiana
  3hos-assembly1_B  TM=7.693E-01  e=1.077E-05  Drosophila mauritiana
  3k9j-assembly3_B  TM=8.474E-01  e=6.696E-04  Homo sapiens

Solvent-accessible surface area (backbone atoms only — not comparable to full-atom values): 9536 Å² total; per-residue (Å²): 126,69,69,39,34,39,40,46,56,75,47,80,46,66,72,46,70,80,87,65,88,76,89,79,92,78,63,91,94,44,74,81,39,73,96,64,50,77,91,75,65,92,84,72,44,57,65,50,38,33,39,36,35,32,37,77,75,46,76,40,52,76,43,81,46,83,75,81,84,48,42,68,58,50,42,52,52,43,72,66,39,48,64,51,24,34,54,76,54,63,45,57,101,80,42,34,39,38,55,72,76,51,70,52,65,66,31,65,70,48,52,51,47,31,61,76,69,70,52,45,67,49,90,61,71,74,95,47,64,90,77,41,71,63,57,58,54,50,53,51,51,50,53,52,52,53,51,52,55,56,50,59,69,70,77,109

Mean predicted aligned error: 8.43 Å